Protein AF-A0A2G0E654-F1 (afdb_monomer_lite)

Radius of gyration: 21.25 Å; chains: 1; bounding box: 52×44×44 Å

InterPro domains:
  IPR002293 Amino acid/polyamine transporter I [PF13520] (2-143)
  IPR050367 Amino acid-polyamine-organocation superfamily [PTHR42770] (2-144)

Sequence (144 aa):
AFATMLMSAMGEFFPLFKGGQNVPSILFASIFIWGLTLLVNNGIEGASVINTSVTICKLVPLFLFLIFVFIAFKVNIFTTDFWGNVSDNLVNGSGQQGTIWLQIKGCLMV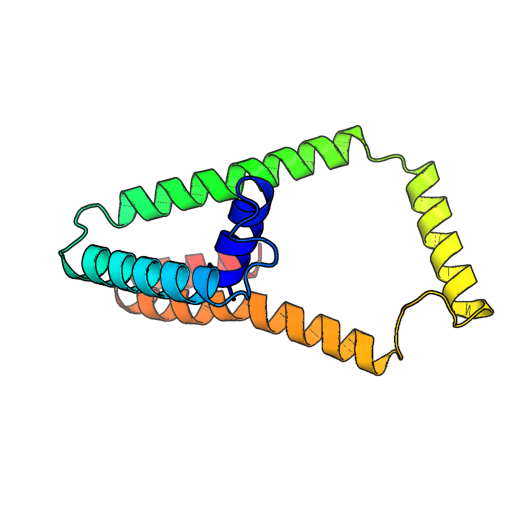MMWVFVGIEGASVLANRAKKRSEAQQASIIGLLC

Organism: Enterococcus faecium (NCBI:txid1352)

pLDDT: mean 78.18, std 10.04, range [50.59, 93.69]

Structure (mmCIF, N/CA/C/O backbone):
data_AF-A0A2G0E654-F1
#
_entry.id   AF-A0A2G0E654-F1
#
loop_
_atom_site.group_PDB
_atom_site.id
_atom_site.type_symbol
_atom_site.label_atom_id
_atom_site.label_alt_id
_atom_site.label_comp_id
_atom_site.label_asym_id
_atom_site.label_entity_id
_atom_site.label_seq_id
_atom_site.pdbx_PDB_ins_code
_atom_site.Cartn_x
_atom_site.Cartn_y
_atom_site.Cartn_z
_atom_site.occupancy
_atom_site.B_iso_or_equiv
_atom_site.auth_seq_id
_atom_site.auth_comp_id
_atom_site.auth_asym_id
_atom_site.auth_atom_id
_atom_site.pdbx_PDB_model_num
ATOM 1 N N . ALA A 1 1 ? -0.171 12.329 -1.349 1.00 63.97 1 ALA A N 1
ATOM 2 C CA . ALA A 1 1 ? 0.206 11.159 -2.169 1.00 63.97 1 ALA A CA 1
ATOM 3 C C . ALA A 1 1 ? -1.020 10.416 -2.709 1.00 63.97 1 ALA A C 1
ATOM 5 O O . ALA A 1 1 ? -1.210 10.397 -3.915 1.00 63.97 1 ALA A O 1
ATOM 6 N N . PHE A 1 2 ? -1.900 9.865 -1.864 1.00 75.81 2 PHE A N 1
ATOM 7 C CA . PHE A 1 2 ? -3.068 9.111 -2.357 1.00 75.81 2 PHE A CA 1
ATOM 8 C C . PHE A 1 2 ? -4.046 9.950 -3.188 1.00 75.81 2 PHE A C 1
ATOM 10 O O . PHE A 1 2 ? -4.445 9.535 -4.271 1.00 75.81 2 PHE A O 1
ATOM 17 N N . ALA A 1 3 ? -4.373 11.165 -2.739 1.00 78.00 3 ALA A N 1
ATOM 18 C CA . ALA A 1 3 ? -5.276 12.036 -3.489 1.00 78.00 3 ALA A CA 1
ATOM 19 C C . ALA A 1 3 ? -4.687 12.474 -4.844 1.00 78.00 3 ALA A C 1
ATOM 21 O O . ALA A 1 3 ? -5.402 12.517 -5.836 1.00 78.00 3 ALA A O 1
ATOM 22 N N . THR A 1 4 ? -3.374 12.712 -4.924 1.00 78.31 4 THR A N 1
ATOM 23 C CA . THR A 1 4 ? -2.695 13.047 -6.189 1.00 78.31 4 THR A CA 1
ATOM 24 C C . THR A 1 4 ? -2.628 11.851 -7.143 1.00 78.31 4 THR A C 1
ATOM 26 O O . THR A 1 4 ? -2.763 12.037 -8.347 1.00 78.31 4 THR A O 1
ATOM 29 N N . MET A 1 5 ? -2.488 10.623 -6.626 1.00 81.69 5 MET A N 1
ATOM 30 C CA . MET A 1 5 ? -2.586 9.397 -7.434 1.00 81.69 5 MET A CA 1
ATOM 31 C C . MET A 1 5 ? -4.002 9.199 -7.987 1.00 81.69 5 MET A C 1
ATOM 33 O O . MET A 1 5 ? -4.156 8.902 -9.167 1.00 81.69 5 MET A O 1
ATOM 37 N N . LEU A 1 6 ? -5.033 9.435 -7.168 1.00 82.12 6 LEU A N 1
ATOM 38 C CA . LEU A 1 6 ? -6.431 9.386 -7.602 1.00 82.12 6 LEU A CA 1
ATOM 39 C C . LEU A 1 6 ? -6.711 10.417 -8.703 1.00 82.12 6 LEU A C 1
ATOM 41 O O . LEU A 1 6 ? -7.287 10.070 -9.731 1.00 82.12 6 LEU A O 1
ATOM 45 N N . MET A 1 7 ? -6.239 11.658 -8.538 1.00 82.38 7 MET A N 1
ATOM 46 C CA . MET A 1 7 ? -6.374 12.687 -9.575 1.00 82.38 7 MET A CA 1
ATOM 47 C C . MET A 1 7 ? -5.596 12.352 -10.843 1.00 82.38 7 MET A C 1
ATOM 49 O O . MET A 1 7 ? -6.069 12.650 -11.934 1.00 82.38 7 MET A O 1
ATOM 53 N N . SER A 1 8 ? -4.432 11.711 -10.723 1.00 81.38 8 SER A N 1
ATOM 54 C CA . SER A 1 8 ? -3.677 11.243 -11.885 1.00 81.38 8 SER A CA 1
ATOM 55 C C . SER A 1 8 ? -4.447 10.174 -12.662 1.00 81.38 8 SER A C 1
ATOM 57 O O . SER A 1 8 ? -4.518 10.262 -13.881 1.00 81.38 8 SER A O 1
ATOM 59 N N . ALA A 1 9 ? -5.075 9.214 -11.973 1.00 82.06 9 ALA A N 1
ATOM 60 C CA . ALA A 1 9 ? -5.916 8.197 -12.606 1.00 82.06 9 ALA A CA 1
ATOM 61 C C . ALA A 1 9 ? -7.168 8.807 -13.261 1.00 82.06 9 ALA A C 1
ATOM 63 O O . ALA A 1 9 ? -7.542 8.425 -14.365 1.00 82.06 9 ALA A O 1
ATOM 64 N N . MET A 1 10 ? -7.790 9.807 -12.628 1.00 77.81 10 MET A N 1
ATOM 65 C CA . MET A 1 10 ? -8.874 10.580 -13.250 1.00 77.81 10 MET A CA 1
ATOM 66 C C . MET A 1 10 ? -8.393 11.406 -14.454 1.00 77.81 10 MET A C 1
ATOM 68 O O . MET A 1 10 ? -9.161 11.637 -15.387 1.00 77.81 10 MET A O 1
ATOM 72 N N . GLY A 1 11 ? -7.124 11.822 -14.450 1.00 77.38 11 GLY A N 1
ATOM 73 C CA . GLY A 1 11 ? -6.461 12.540 -15.536 1.00 77.38 11 GLY A CA 1
ATOM 74 C C . GLY A 1 11 ? -6.309 11.747 -16.835 1.00 77.38 11 GLY A C 1
ATOM 75 O O . GLY A 1 11 ? -6.173 12.364 -17.889 1.00 77.38 11 GLY A O 1
ATOM 76 N N . GLU A 1 12 ? -6.380 10.412 -16.779 1.00 78.81 12 GLU A N 1
ATOM 77 C CA . GLU A 1 12 ? -6.431 9.546 -17.969 1.00 78.81 12 GLU A CA 1
ATOM 78 C C . GLU A 1 12 ? -7.770 9.672 -18.714 1.00 78.81 12 GLU A C 1
ATOM 80 O O . GLU A 1 12 ? -7.818 9.581 -19.938 1.00 78.81 12 GLU A O 1
ATOM 85 N N . PHE A 1 13 ? -8.862 9.943 -17.992 1.00 79.94 13 PHE A N 1
ATOM 86 C CA . PHE A 1 13 ? -10.194 10.129 -18.578 1.00 79.94 13 PHE A CA 1
ATOM 87 C C . PHE A 1 13 ? -10.493 11.595 -18.905 1.00 79.94 13 PHE A C 1
ATOM 89 O O . PHE A 1 13 ? -11.165 11.891 -19.892 1.00 79.94 13 PHE A O 1
ATOM 96 N N . PHE A 1 14 ? -9.990 12.522 -18.086 1.00 78.44 14 PHE A N 1
ATOM 97 C CA . PHE A 1 14 ? -10.217 13.955 -18.238 1.00 78.44 14 PHE A CA 1
ATOM 98 C C . PHE A 1 14 ? -8.882 14.705 -18.352 1.00 78.44 14 PHE A C 1
ATOM 100 O O . PHE A 1 14 ? -8.162 14.826 -17.357 1.00 78.44 14 PHE A O 1
ATOM 107 N N . PRO A 1 15 ? -8.563 15.318 -19.510 1.00 73.44 15 PRO A N 1
ATOM 108 C CA . PRO A 1 15 ? -7.268 15.969 -19.735 1.00 73.44 15 PRO A CA 1
ATOM 109 C C . PRO A 1 15 ? -7.003 17.165 -18.804 1.00 73.44 15 PRO A C 1
ATOM 111 O O . PRO A 1 15 ? -5.855 17.571 -18.638 1.00 73.44 15 PRO A O 1
ATOM 114 N N . LEU A 1 16 ? -8.039 17.704 -18.153 1.00 71.25 16 LEU A N 1
ATOM 115 C CA . LEU A 1 16 ? -7.937 18.769 -17.148 1.00 71.25 16 LEU A CA 1
ATOM 116 C C . LEU A 1 16 ? -7.151 18.350 -15.888 1.00 71.25 16 LEU A C 1
ATOM 118 O O . LEU A 1 16 ? -6.552 19.203 -15.235 1.00 71.25 16 LEU A O 1
ATOM 122 N N . PHE A 1 17 ? -7.114 17.054 -15.554 1.00 70.06 17 PHE A N 1
ATOM 123 C CA . PHE A 1 17 ? -6.433 16.534 -14.356 1.00 70.06 17 PHE A CA 1
ATOM 124 C C . PHE A 1 17 ? -5.091 15.848 -14.659 1.00 70.06 17 PHE A C 1
ATOM 126 O O . PHE A 1 17 ? -4.492 15.226 -13.777 1.00 70.06 17 PHE A O 1
ATOM 133 N N . LYS A 1 18 ? -4.596 15.971 -15.895 1.00 70.00 18 LYS A N 1
ATOM 134 C CA . LYS A 1 18 ? -3.442 15.225 -16.408 1.00 70.00 18 LYS A CA 1
ATOM 135 C C . LYS A 1 18 ? -2.170 15.484 -15.593 1.00 70.00 18 LYS A C 1
ATOM 137 O O . LYS A 1 18 ? -1.724 16.617 -15.477 1.00 70.00 18 LYS A O 1
ATOM 142 N N . GLY A 1 19 ? -1.585 14.433 -15.022 1.00 70.94 19 GLY A N 1
ATOM 143 C CA . GLY A 1 19 ? -0.390 14.518 -14.171 1.00 70.94 19 GLY A CA 1
ATOM 144 C C . GLY A 1 19 ? -0.669 14.686 -12.673 1.00 70.94 19 GLY A C 1
ATOM 145 O O . GLY A 1 19 ? 0.267 14.628 -11.882 1.00 70.94 19 GLY A O 1
ATOM 146 N N . GLY A 1 20 ? -1.927 14.874 -12.249 1.00 70.25 20 GLY A N 1
ATOM 147 C CA . GLY A 1 20 ? -2.351 14.804 -10.839 1.00 70.25 20 GLY A CA 1
ATOM 148 C C . GLY A 1 20 ? -1.796 15.881 -9.889 1.00 70.25 20 GLY A C 1
ATOM 149 O O . GLY A 1 20 ? -2.291 16.009 -8.770 1.00 70.25 20 GLY A O 1
ATOM 150 N N . GLN A 1 21 ? -0.809 16.669 -10.325 1.00 77.56 21 GLN A N 1
ATOM 151 C CA . GLN A 1 21 ? -0.117 17.715 -9.560 1.00 77.56 21 GLN A CA 1
ATOM 152 C C . GLN A 1 21 ? -0.473 19.140 -10.014 1.00 77.56 21 GLN A C 1
ATOM 154 O O . GLN A 1 21 ? 0.097 20.108 -9.518 1.00 77.56 21 GLN A O 1
ATOM 159 N N . ASN A 1 22 ? -1.419 19.294 -10.943 1.00 84.19 22 ASN A N 1
ATOM 160 C CA . ASN A 1 22 ? -1.844 20.614 -11.398 1.00 84.19 22 ASN A CA 1
ATOM 161 C C . ASN A 1 22 ? -2.672 21.330 -10.326 1.00 84.19 22 ASN A C 1
ATOM 163 O O . ASN A 1 22 ? -3.344 20.698 -9.511 1.00 84.19 22 ASN A O 1
ATOM 167 N N . VAL A 1 23 ? -2.703 22.661 -10.395 1.00 82.94 23 VAL A N 1
ATOM 168 C CA . VAL A 1 23 ? -3.536 23.520 -9.534 1.00 82.94 23 VAL A CA 1
ATOM 169 C C . VAL A 1 23 ? -4.999 23.037 -9.425 1.00 82.94 23 VAL A C 1
ATOM 171 O O . VAL A 1 23 ? -5.468 22.875 -8.295 1.00 82.94 23 VAL A O 1
ATOM 174 N N . PRO A 1 24 ? -5.723 22.723 -10.525 1.00 81.88 24 PRO A N 1
ATOM 175 C CA . PRO A 1 24 ? -7.081 22.176 -10.433 1.00 81.88 24 PRO A CA 1
ATOM 176 C C . PRO A 1 24 ? -7.147 20.805 -9.741 1.00 81.88 24 PRO A C 1
ATOM 178 O O . PRO A 1 24 ? -8.064 20.564 -8.955 1.00 81.88 24 PRO A O 1
ATOM 181 N N . SER A 1 25 ? -6.167 19.924 -9.970 1.00 83.19 25 SER A N 1
ATOM 182 C CA . SER A 1 25 ? -6.085 18.614 -9.310 1.00 83.19 25 SER A CA 1
ATOM 183 C C . SER A 1 25 ? -5.899 18.754 -7.800 1.00 83.19 25 SER A C 1
ATOM 185 O O . SER A 1 25 ? -6.537 18.037 -7.035 1.00 83.19 25 SER A O 1
ATOM 187 N N . ILE A 1 26 ? -5.067 19.700 -7.355 1.00 84.25 26 ILE A N 1
ATOM 188 C CA . ILE A 1 26 ? -4.813 19.953 -5.930 1.00 84.25 26 ILE A CA 1
ATOM 189 C C . ILE A 1 26 ? -6.062 20.516 -5.245 1.00 84.25 26 ILE A C 1
ATOM 191 O O . ILE A 1 26 ? -6.424 20.055 -4.161 1.00 84.25 26 ILE A O 1
ATOM 195 N N . LEU A 1 27 ? -6.746 21.475 -5.877 1.00 86.31 27 LEU A N 1
ATOM 196 C CA . LEU A 1 27 ? -7.983 22.049 -5.341 1.00 86.31 27 LEU A CA 1
ATOM 197 C C . LEU A 1 27 ? -9.072 20.986 -5.182 1.00 86.31 27 LEU A C 1
ATOM 199 O O . LEU A 1 27 ? -9.652 20.857 -4.104 1.00 86.31 27 LEU A O 1
ATOM 203 N N . PHE A 1 28 ? -9.307 20.182 -6.219 1.00 85.38 28 PHE A N 1
ATOM 204 C CA . PHE A 1 28 ? -10.325 19.137 -6.171 1.00 85.38 28 PHE A CA 1
ATOM 205 C C . PHE A 1 28 ? -9.957 18.018 -5.183 1.00 85.38 28 PHE A C 1
ATOM 207 O O . PHE A 1 28 ? -10.806 17.572 -4.413 1.00 85.38 28 PHE A O 1
ATOM 214 N N . ALA A 1 29 ? -8.681 17.623 -5.117 1.00 86.75 29 ALA A N 1
ATOM 215 C CA . ALA A 1 29 ? -8.176 16.691 -4.108 1.00 86.75 29 ALA A CA 1
ATOM 216 C C . ALA A 1 29 ? -8.403 17.196 -2.676 1.00 86.75 29 ALA A C 1
ATOM 218 O O . ALA A 1 29 ? -8.811 16.420 -1.814 1.00 86.75 29 ALA A O 1
ATOM 219 N N . SER A 1 30 ? -8.170 18.486 -2.422 1.00 89.06 30 SER A N 1
ATOM 220 C CA . SER A 1 30 ? -8.409 19.099 -1.114 1.00 89.06 30 SER A CA 1
ATOM 221 C C . SER A 1 30 ? -9.891 19.049 -0.738 1.00 89.06 30 SER A C 1
ATOM 223 O O . SER A 1 30 ? -10.236 18.551 0.334 1.00 89.06 30 SER A O 1
ATOM 225 N N . ILE A 1 31 ? -10.779 19.467 -1.649 1.00 89.31 31 ILE A N 1
ATOM 226 C CA . ILE A 1 31 ? -12.237 19.413 -1.444 1.00 89.31 31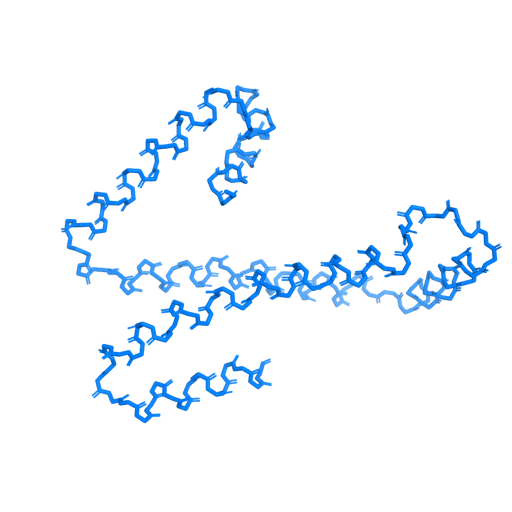 ILE A CA 1
ATOM 227 C C . ILE A 1 31 ? -12.689 17.977 -1.158 1.00 89.31 31 ILE A C 1
ATOM 229 O O . ILE A 1 31 ? -13.461 17.742 -0.231 1.00 89.31 31 ILE A O 1
ATOM 233 N N . PHE A 1 32 ? -12.171 17.004 -1.908 1.00 87.94 32 PHE A N 1
ATOM 234 C CA . PHE A 1 32 ? -12.491 15.593 -1.719 1.00 87.94 32 PHE A CA 1
ATOM 235 C C . PHE A 1 32 ? -12.068 15.075 -0.335 1.00 87.94 32 PHE A C 1
ATOM 237 O O . PHE A 1 32 ? -12.848 14.398 0.334 1.00 87.94 32 PHE A O 1
ATOM 244 N N . ILE A 1 33 ? -10.867 15.432 0.137 1.00 88.00 33 ILE A N 1
ATOM 245 C CA . ILE A 1 33 ? -10.379 15.059 1.477 1.00 88.00 33 ILE A CA 1
ATOM 246 C C . ILE A 1 33 ? -11.262 15.665 2.573 1.00 88.00 33 ILE A C 1
ATOM 248 O O . ILE A 1 33 ? -11.624 14.973 3.528 1.00 88.00 33 ILE A O 1
ATOM 252 N N . TRP A 1 34 ? -11.636 16.938 2.443 1.00 89.25 34 TRP A N 1
ATOM 253 C CA . TRP A 1 34 ? -12.556 17.578 3.383 1.00 89.25 34 TRP A CA 1
ATOM 254 C C . TRP A 1 34 ? -13.938 16.919 3.362 1.00 89.25 34 TRP A C 1
ATOM 256 O O . TRP A 1 34 ? -14.509 16.681 4.424 1.00 89.25 34 TRP A O 1
ATOM 266 N N . GLY A 1 35 ? -14.435 16.524 2.186 1.00 86.69 35 GLY A N 1
ATOM 267 C CA . GLY A 1 35 ? -15.672 15.753 2.044 1.00 86.69 35 GLY A CA 1
ATOM 268 C C . GLY A 1 35 ? -15.620 14.411 2.776 1.00 86.69 35 GLY A C 1
ATOM 269 O O . GLY A 1 35 ? -16.523 14.099 3.549 1.00 86.69 35 GLY A O 1
ATOM 270 N N . LEU A 1 36 ? -14.534 13.649 2.613 1.00 82.81 36 LEU A N 1
ATOM 271 C CA . LEU A 1 36 ? -14.317 12.408 3.366 1.00 82.81 36 LEU A CA 1
ATOM 272 C C . LEU A 1 36 ? -14.246 12.657 4.876 1.00 82.81 36 LEU A C 1
ATOM 274 O O . LEU A 1 36 ? -14.814 11.894 5.651 1.00 82.81 36 LEU A O 1
ATOM 278 N N . THR A 1 37 ? -13.590 13.738 5.297 1.00 85.12 37 THR A N 1
ATOM 279 C CA . THR A 1 37 ? -13.471 14.108 6.716 1.00 85.12 37 THR A CA 1
ATOM 280 C C . THR A 1 37 ? -14.838 14.427 7.323 1.00 85.12 37 THR A C 1
ATOM 282 O O . THR A 1 37 ? -15.161 13.952 8.410 1.00 85.12 37 THR A O 1
ATOM 285 N N . LEU A 1 38 ? -15.680 15.176 6.605 1.00 85.12 38 LEU A N 1
ATOM 286 C CA . LEU A 1 38 ? -17.052 15.458 7.028 1.00 85.12 38 LEU A CA 1
ATOM 287 C C . LEU A 1 38 ? -17.911 14.192 7.056 1.00 85.12 38 LEU A C 1
ATOM 289 O O . LEU A 1 38 ? -18.684 14.010 7.994 1.00 85.12 38 LEU A O 1
ATOM 293 N N . LEU A 1 39 ? -17.762 13.300 6.075 1.00 81.31 39 LEU A N 1
ATOM 294 C CA . LEU A 1 39 ? -18.477 12.023 6.032 1.00 81.31 39 LEU A CA 1
ATOM 295 C C . LEU A 1 39 ? -18.125 11.157 7.250 1.00 81.31 39 LEU A C 1
ATOM 297 O O . LEU A 1 39 ? -19.015 10.614 7.898 1.00 81.31 39 LEU A O 1
ATOM 301 N N . VAL A 1 40 ? -16.842 11.086 7.609 1.00 77.44 40 VAL A N 1
ATOM 302 C CA . VAL A 1 40 ? -16.375 10.364 8.801 1.00 77.44 40 VAL A CA 1
ATOM 303 C C . VAL A 1 40 ? -16.892 11.005 10.094 1.00 77.44 40 VAL A C 1
ATOM 305 O O . VAL A 1 40 ? -17.317 10.283 10.996 1.00 77.44 40 VAL A O 1
ATOM 308 N N . ASN A 1 41 ? -16.915 12.340 10.179 1.00 79.25 41 ASN A N 1
ATOM 309 C CA . ASN A 1 41 ? -17.397 13.061 11.362 1.00 79.25 41 ASN A CA 1
ATOM 310 C C . ASN A 1 41 ? -18.912 12.941 11.592 1.00 79.25 41 ASN A C 1
ATOM 312 O O . ASN A 1 41 ? -19.345 13.002 12.738 1.00 79.25 41 ASN A O 1
ATOM 316 N N . ASN A 1 42 ? -19.721 12.747 10.545 1.00 75.12 42 ASN A N 1
ATOM 317 C CA . ASN A 1 42 ? -21.184 12.651 10.661 1.00 75.12 42 ASN A CA 1
ATOM 318 C C . ASN A 1 42 ? -21.696 11.274 11.128 1.00 75.12 42 ASN A C 1
ATOM 320 O O . ASN A 1 42 ? -22.892 11.010 11.067 1.00 75.12 42 ASN A O 1
ATOM 324 N N . GLY A 1 43 ? -20.814 10.418 11.651 1.00 60.62 43 GLY A N 1
ATOM 325 C CA . GLY A 1 43 ? -21.212 9.177 12.308 1.00 60.62 43 GLY A CA 1
ATOM 326 C C . GLY A 1 43 ? -21.534 8.085 11.301 1.00 60.62 43 GLY A C 1
ATOM 327 O O . GLY A 1 43 ? -22.678 7.871 10.910 1.00 60.62 43 GLY A O 1
ATOM 328 N N . ILE A 1 44 ? -20.508 7.342 10.896 1.00 56.78 44 ILE A N 1
ATOM 329 C CA . ILE A 1 44 ? -20.715 6.172 10.053 1.00 56.78 44 ILE A CA 1
ATOM 330 C C . ILE A 1 44 ? -21.052 4.975 10.952 1.00 56.78 44 ILE A C 1
ATOM 332 O O . ILE A 1 44 ? -20.185 4.182 11.315 1.00 56.78 44 ILE A O 1
ATOM 336 N N . GLU A 1 45 ? -22.336 4.795 11.252 1.00 56.72 45 GLU A N 1
ATOM 337 C CA . GLU A 1 45 ? -22.868 3.513 11.747 1.00 56.72 45 GLU A CA 1
ATOM 338 C C . GLU A 1 45 ? -22.591 2.368 10.735 1.00 56.72 45 GLU A C 1
ATOM 340 O O . GLU A 1 45 ? -22.517 1.196 11.089 1.00 56.72 45 GLU A O 1
ATOM 345 N N . GLY A 1 46 ? -22.307 2.718 9.472 1.00 56.62 46 GLY A N 1
ATOM 346 C CA . GLY A 1 46 ? -21.832 1.838 8.396 1.00 56.62 46 GLY A CA 1
ATOM 347 C C . GLY A 1 46 ? -20.311 1.803 8.135 1.00 56.62 46 GLY A C 1
ATOM 348 O O . GLY A 1 46 ? -19.918 1.322 7.072 1.00 56.62 46 GLY A O 1
ATOM 349 N N . ALA A 1 47 ? -19.434 2.291 9.034 1.00 62.12 47 ALA A N 1
ATOM 350 C CA . ALA A 1 47 ? -17.974 2.341 8.788 1.00 62.12 47 ALA A CA 1
ATOM 351 C C . ALA A 1 47 ? -17.402 0.962 8.424 1.00 62.12 47 ALA A C 1
ATOM 353 O O . ALA A 1 47 ? -16.518 0.833 7.575 1.00 62.12 47 ALA A O 1
ATOM 354 N N . SER A 1 48 ? -17.965 -0.074 9.047 1.00 66.31 48 SER A N 1
ATOM 355 C CA . SER A 1 48 ? -17.624 -1.470 8.795 1.00 66.31 48 SER A CA 1
ATOM 356 C C . SER A 1 48 ? -17.967 -1.901 7.362 1.00 66.31 48 SER A C 1
ATOM 358 O O . SER A 1 48 ? -17.142 -2.517 6.693 1.00 66.31 48 SER A O 1
ATOM 360 N N . VAL A 1 49 ? -19.133 -1.507 6.835 1.00 75.12 49 VAL A N 1
ATOM 361 C CA . VAL A 1 49 ? -19.578 -1.872 5.474 1.00 75.12 49 VAL A CA 1
ATOM 362 C C . VAL A 1 49 ? -18.694 -1.224 4.410 1.00 75.12 49 VAL A C 1
ATOM 364 O O . VAL A 1 49 ? -18.305 -1.876 3.437 1.00 75.12 49 VAL A O 1
ATOM 367 N N . ILE A 1 50 ? -18.327 0.044 4.609 1.00 79.12 50 ILE A N 1
ATOM 368 C CA . ILE A 1 50 ? -17.431 0.764 3.697 1.00 79.12 50 ILE A CA 1
ATOM 369 C C . ILE A 1 50 ? -16.042 0.115 3.712 1.00 79.12 50 ILE A C 1
ATOM 371 O O . ILE A 1 50 ? -15.490 -0.174 2.651 1.00 79.12 50 ILE A O 1
ATOM 375 N N . ASN A 1 51 ? -15.497 -0.186 4.895 1.00 81.44 51 ASN A N 1
ATOM 376 C CA . ASN A 1 51 ? -14.189 -0.829 5.012 1.00 81.44 51 ASN A CA 1
ATOM 377 C C . ASN A 1 51 ? -14.162 -2.233 4.379 1.00 81.44 51 ASN A C 1
ATOM 379 O O . ASN A 1 51 ? -13.214 -2.575 3.668 1.00 81.44 51 ASN A O 1
ATOM 383 N N . THR A 1 52 ? -15.219 -3.029 4.561 1.00 80.69 52 THR A N 1
ATOM 384 C CA . THR A 1 52 ? -15.350 -4.342 3.912 1.00 80.69 52 THR A CA 1
ATOM 385 C C . THR A 1 52 ? -15.424 -4.208 2.394 1.00 80.69 52 THR A C 1
ATOM 387 O O . THR A 1 52 ? -14.719 -4.921 1.684 1.00 80.69 52 THR A O 1
ATOM 390 N N . SER A 1 53 ? -16.197 -3.247 1.883 1.00 85.12 53 SER A N 1
ATOM 391 C CA . SER A 1 53 ? -16.300 -2.998 0.439 1.00 85.12 53 SER A CA 1
ATOM 392 C C . SER A 1 53 ? -14.947 -2.612 -0.162 1.00 85.12 53 SER A C 1
ATOM 394 O O . SER A 1 53 ? -14.526 -3.185 -1.162 1.00 85.12 53 SER A O 1
ATOM 396 N N . VAL A 1 54 ? -14.206 -1.711 0.492 1.00 85.19 54 VAL A N 1
ATOM 397 C CA . VAL A 1 54 ? -12.843 -1.335 0.081 1.00 85.19 54 VAL A CA 1
ATOM 398 C C . VAL A 1 54 ? -11.898 -2.539 0.106 1.00 85.19 54 VAL A C 1
ATOM 400 O O . VAL A 1 54 ? -11.048 -2.669 -0.773 1.00 85.19 54 VAL A O 1
ATOM 403 N N . THR A 1 55 ? -12.051 -3.433 1.082 1.00 87.12 55 THR A N 1
ATOM 404 C CA . THR A 1 55 ? -11.247 -4.659 1.175 1.00 87.12 55 THR A CA 1
ATOM 405 C C . THR A 1 55 ? -11.510 -5.579 -0.018 1.00 87.12 55 THR A C 1
ATOM 407 O O . THR A 1 55 ? -10.558 -6.028 -0.654 1.00 87.12 55 THR A O 1
ATOM 410 N N . ILE A 1 56 ? -12.776 -5.778 -0.398 1.00 89.50 56 ILE A N 1
ATOM 411 C CA . ILE A 1 56 ? -13.153 -6.549 -1.594 1.00 89.50 56 ILE A CA 1
ATOM 412 C C . ILE A 1 56 ? -12.587 -5.886 -2.857 1.00 89.50 56 ILE A C 1
ATOM 414 O O . ILE A 1 56 ? -11.951 -6.555 -3.671 1.00 89.50 56 ILE A O 1
ATOM 418 N N . CYS A 1 57 ? -12.732 -4.564 -2.990 1.00 90.25 57 CYS A N 1
ATOM 419 C CA . CYS A 1 57 ? -12.191 -3.812 -4.123 1.00 90.25 57 CYS A CA 1
ATOM 420 C C . CYS A 1 57 ? -10.667 -3.934 -4.257 1.00 90.25 57 CYS A C 1
ATOM 422 O O . CYS A 1 57 ? -10.163 -3.903 -5.373 1.00 90.25 57 CYS A O 1
ATOM 424 N N . LYS A 1 58 ? -9.921 -4.073 -3.152 1.00 86.88 58 LYS A N 1
ATOM 425 C CA . LYS A 1 58 ? -8.465 -4.313 -3.178 1.00 86.88 58 LYS A CA 1
ATOM 426 C C . LYS A 1 58 ? -8.111 -5.759 -3.517 1.00 86.88 58 LYS A C 1
ATOM 428 O O . LYS A 1 58 ? -7.101 -6.006 -4.172 1.00 86.88 58 LYS A O 1
ATOM 433 N N . LEU A 1 59 ? -8.929 -6.704 -3.069 1.00 92.19 59 LEU A N 1
ATOM 434 C CA . LEU A 1 59 ? -8.700 -8.131 -3.250 1.00 92.19 59 LEU A CA 1
ATOM 435 C C . LEU A 1 59 ? -8.893 -8.552 -4.715 1.00 92.19 59 LEU A C 1
ATOM 437 O O . LEU A 1 59 ? -8.110 -9.351 -5.221 1.00 92.19 59 LEU A O 1
ATOM 441 N N . VAL A 1 60 ? -9.857 -7.963 -5.432 1.00 93.69 60 VAL A N 1
ATOM 442 C CA . VAL A 1 60 ? -10.122 -8.283 -6.849 1.00 93.69 60 VAL A CA 1
ATOM 443 C C . VAL A 1 60 ? -8.893 -8.065 -7.756 1.00 93.69 60 VAL A C 1
ATOM 445 O O . VAL A 1 60 ? -8.495 -9.021 -8.423 1.00 93.69 60 VAL A O 1
ATOM 448 N N . PRO A 1 61 ? -8.228 -6.889 -7.777 1.00 89.50 61 PRO A N 1
ATOM 449 C CA . PRO A 1 61 ? -7.007 -6.688 -8.558 1.00 89.50 61 PRO A CA 1
ATOM 450 C C . PRO A 1 61 ? -5.877 -7.650 -8.186 1.00 89.50 61 PRO A C 1
ATOM 452 O O . PRO A 1 61 ? -5.164 -8.114 -9.070 1.00 89.50 61 PRO A O 1
ATOM 455 N N . LEU A 1 62 ? -5.725 -7.972 -6.897 1.00 91.62 62 LEU A N 1
ATOM 456 C CA . LEU A 1 62 ? -4.687 -8.889 -6.425 1.00 91.62 62 LEU A CA 1
ATOM 457 C C . LEU A 1 62 ? -4.917 -10.313 -6.950 1.00 91.62 62 LEU A C 1
ATOM 459 O O . LEU A 1 62 ? -3.989 -10.942 -7.454 1.00 91.62 62 LEU A O 1
ATOM 463 N N . PHE A 1 63 ? -6.159 -10.798 -6.908 1.00 91.50 63 PHE A N 1
ATOM 464 C CA . PHE A 1 63 ? -6.514 -12.095 -7.485 1.00 91.50 63 PHE A CA 1
ATOM 465 C C . PHE A 1 63 ? -6.351 -12.121 -9.006 1.00 91.50 63 PHE A C 1
ATOM 467 O O . PHE A 1 63 ? -5.809 -13.083 -9.545 1.00 91.50 63 PHE A O 1
ATOM 474 N N . LEU A 1 64 ? -6.769 -11.060 -9.702 1.00 92.00 64 LEU A N 1
ATOM 475 C CA . LEU A 1 64 ? -6.570 -10.949 -11.148 1.00 92.00 64 LEU A CA 1
ATOM 476 C C . LEU A 1 64 ? -5.084 -10.973 -11.510 1.00 92.00 64 LEU A C 1
ATOM 478 O O . LEU A 1 64 ? -4.696 -11.688 -12.430 1.00 92.00 64 LEU A O 1
ATOM 482 N N . PHE A 1 65 ? -4.249 -10.249 -10.763 1.00 89.88 65 PHE A N 1
ATOM 483 C CA . PHE A 1 65 ? -2.802 -10.260 -10.954 1.00 89.88 65 PHE A CA 1
ATOM 484 C C . PHE A 1 65 ? -2.223 -11.674 -10.823 1.00 89.88 65 PHE A C 1
ATOM 486 O O . PHE A 1 65 ? -1.466 -12.095 -11.694 1.00 89.88 65 PHE A O 1
ATOM 493 N N . LEU A 1 66 ? -2.627 -12.442 -9.804 1.00 89.69 66 LEU A N 1
ATOM 494 C CA . LEU A 1 66 ? -2.183 -13.831 -9.637 1.00 89.69 66 LEU A CA 1
ATOM 495 C C . LEU A 1 66 ? -2.571 -14.722 -10.825 1.00 89.69 66 LEU A C 1
ATOM 497 O O . LEU A 1 66 ? -1.745 -15.505 -11.292 1.00 89.69 66 LEU A O 1
ATOM 501 N N . ILE A 1 67 ? -3.793 -14.583 -11.346 1.00 91.81 67 ILE A N 1
ATOM 502 C CA . ILE A 1 67 ? -4.260 -15.343 -12.517 1.00 91.81 67 ILE A CA 1
ATOM 503 C C . ILE A 1 67 ? -3.445 -14.974 -13.761 1.00 91.81 67 ILE A C 1
ATOM 505 O O . ILE A 1 67 ? -2.984 -15.860 -14.481 1.00 91.81 67 ILE A O 1
ATOM 509 N N . PHE A 1 68 ? -3.235 -13.677 -14.006 1.00 89.06 68 PHE A N 1
ATOM 510 C CA . PHE A 1 68 ? -2.438 -13.220 -15.143 1.00 89.06 68 PHE A CA 1
ATOM 511 C C . PHE A 1 68 ? -0.999 -13.703 -15.057 1.00 89.06 68 PHE A C 1
ATOM 513 O O . PHE A 1 68 ? -0.481 -14.190 -16.057 1.00 89.06 68 PHE A O 1
ATOM 520 N N . VAL A 1 69 ? -0.374 -13.625 -13.879 1.00 86.75 69 VAL A N 1
ATOM 521 C CA . VAL A 1 69 ? 0.966 -14.174 -13.668 1.00 86.75 69 VAL A CA 1
ATOM 522 C C . VAL A 1 69 ? 0.955 -15.666 -13.962 1.00 86.75 69 VAL A C 1
ATOM 524 O O . VAL A 1 69 ? 1.746 -16.099 -14.782 1.00 86.75 69 VAL A O 1
ATOM 527 N N . PHE A 1 70 ? 0.030 -16.443 -13.400 1.00 85.94 70 PHE A N 1
ATOM 528 C CA . PHE A 1 70 ? -0.021 -17.891 -13.619 1.00 85.94 70 PHE A CA 1
ATOM 529 C C . PHE A 1 70 ? -0.125 -18.281 -15.105 1.00 85.94 70 PHE A C 1
ATOM 531 O O . PHE A 1 70 ? 0.560 -19.198 -15.549 1.00 85.94 70 PHE A O 1
ATOM 538 N N . ILE A 1 71 ? -0.937 -17.567 -15.891 1.00 85.75 71 ILE A N 1
ATOM 539 C CA . ILE A 1 71 ? -1.116 -17.835 -17.329 1.00 85.75 71 ILE A CA 1
ATOM 540 C C . ILE A 1 71 ? 0.067 -17.308 -18.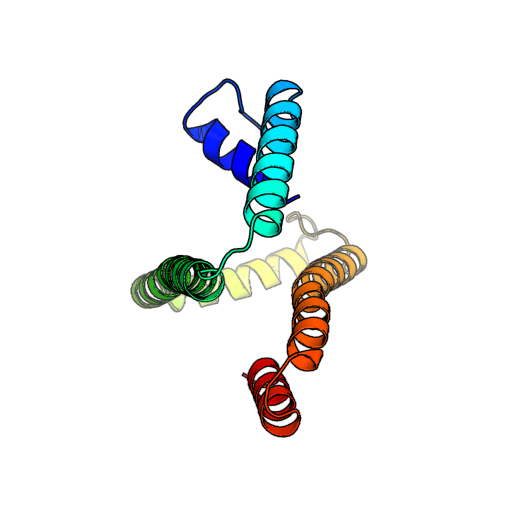159 1.00 85.75 71 ILE A C 1
ATOM 542 O O . ILE A 1 71 ? 0.482 -17.941 -19.130 1.00 85.75 71 ILE A O 1
ATOM 546 N N . ALA A 1 72 ? 0.606 -16.139 -17.806 1.00 82.06 72 ALA A N 1
ATOM 547 C CA . ALA A 1 72 ? 1.681 -15.480 -18.545 1.00 82.06 72 ALA A CA 1
ATOM 548 C C . ALA A 1 72 ? 3.086 -15.961 -18.142 1.00 82.06 72 ALA A C 1
ATOM 550 O O . ALA A 1 72 ? 4.060 -15.618 -18.819 1.00 82.06 72 ALA A O 1
ATOM 551 N N . PHE A 1 73 ? 3.217 -16.747 -17.067 1.00 77.06 73 PHE A N 1
ATOM 552 C CA . PHE A 1 73 ? 4.505 -17.188 -16.542 1.00 77.06 73 PHE A CA 1
ATOM 553 C C . PHE A 1 73 ? 5.176 -18.186 -17.489 1.00 77.06 73 PHE A C 1
ATOM 555 O O . PHE A 1 73 ? 4.896 -19.384 -17.500 1.00 77.06 73 PHE A O 1
ATOM 562 N N . LYS A 1 74 ? 6.111 -17.677 -18.293 1.00 77.56 74 LYS A N 1
ATOM 563 C CA . LYS A 1 74 ? 6.967 -18.473 -19.173 1.00 77.56 74 LYS A CA 1
ATOM 564 C C . LYS A 1 74 ? 8.351 -18.608 -18.549 1.00 77.56 74 LYS A C 1
ATOM 566 O O . LYS A 1 74 ? 9.170 -17.698 -18.650 1.00 77.56 74 LYS A O 1
ATOM 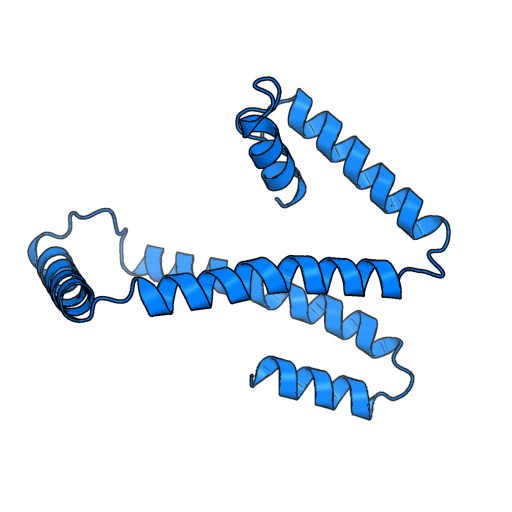571 N N . VAL A 1 75 ? 8.629 -19.779 -17.970 1.00 68.56 75 VAL A N 1
ATOM 572 C CA . VAL A 1 75 ? 9.902 -20.103 -17.290 1.00 68.56 75 VAL A CA 1
ATOM 573 C C . VAL A 1 75 ? 11.123 -19.804 -18.170 1.00 68.56 75 VAL A C 1
ATOM 575 O O . VAL A 1 75 ? 12.120 -19.279 -17.687 1.00 68.56 75 VAL A O 1
ATOM 578 N N . ASN A 1 76 ? 11.044 -20.078 -19.475 1.00 66.69 76 ASN A N 1
ATOM 579 C CA . ASN A 1 76 ? 12.165 -19.875 -20.399 1.00 66.69 76 ASN A CA 1
ATOM 580 C C . ASN A 1 76 ? 12.532 -18.382 -20.572 1.00 66.69 76 ASN A C 1
ATOM 582 O O . ASN A 1 76 ? 13.709 -18.025 -20.543 1.00 66.69 76 ASN A O 1
ATOM 586 N N . ILE A 1 77 ? 11.523 -17.505 -20.639 1.00 72.31 77 ILE A N 1
ATOM 587 C CA . ILE A 1 77 ? 11.712 -16.047 -20.720 1.00 72.31 77 ILE A CA 1
ATOM 588 C C . ILE A 1 77 ? 12.203 -15.518 -19.372 1.00 72.31 77 ILE A C 1
ATOM 590 O O . ILE A 1 77 ? 13.196 -14.808 -19.323 1.00 72.31 77 ILE A O 1
ATOM 594 N N . PHE A 1 78 ? 11.593 -15.970 -18.272 1.00 69.19 78 PHE A N 1
ATOM 595 C CA . PHE A 1 78 ? 12.008 -15.595 -16.920 1.00 69.19 78 PHE A CA 1
ATOM 596 C C . PHE A 1 78 ? 13.483 -15.920 -16.645 1.00 69.19 78 PHE A C 1
ATOM 598 O O . PHE A 1 78 ? 14.209 -15.085 -16.121 1.00 69.19 78 PHE A O 1
ATOM 605 N N . THR A 1 79 ? 13.948 -17.114 -17.022 1.00 68.38 79 THR A N 1
ATOM 606 C CA . THR A 1 79 ? 15.336 -17.534 -16.766 1.00 68.38 79 THR A CA 1
ATOM 607 C C . THR A 1 79 ? 16.317 -16.757 -17.646 1.00 68.38 79 THR A C 1
ATOM 609 O O . THR A 1 79 ? 17.368 -16.337 -17.169 1.00 68.38 79 THR A O 1
ATOM 612 N N . THR A 1 80 ? 15.955 -16.513 -18.909 1.00 68.88 80 THR A N 1
ATOM 613 C CA . THR A 1 80 ? 16.773 -15.737 -19.853 1.00 68.88 80 THR A CA 1
ATOM 614 C C . THR A 1 80 ? 16.877 -14.270 -19.442 1.00 68.88 80 THR A C 1
ATOM 616 O O . THR A 1 80 ? 17.981 -13.741 -19.397 1.00 68.88 80 THR A O 1
ATOM 619 N N . ASP A 1 81 ? 15.769 -13.630 -19.064 1.00 68.69 81 ASP A N 1
ATOM 620 C CA . ASP A 1 81 ? 15.763 -12.243 -18.591 1.00 68.69 81 ASP A CA 1
ATOM 621 C C . ASP A 1 81 ? 16.455 -12.101 -17.234 1.00 68.69 81 ASP A C 1
ATOM 623 O O . ASP A 1 81 ? 17.142 -11.110 -17.000 1.00 68.69 81 ASP A O 1
ATOM 627 N N . PHE A 1 82 ? 16.316 -13.082 -16.339 1.00 71.25 82 PHE A N 1
ATOM 628 C CA . PHE A 1 82 ? 16.971 -13.056 -15.033 1.00 71.25 82 PHE A CA 1
ATOM 629 C C . PHE A 1 82 ? 18.494 -13.112 -15.175 1.00 71.25 82 PHE A C 1
ATOM 631 O O . PHE A 1 82 ? 19.198 -12.232 -14.682 1.00 71.25 82 PHE A O 1
ATOM 638 N N . TRP A 1 83 ? 19.017 -14.106 -15.897 1.00 69.44 83 TRP A N 1
ATOM 639 C CA . TRP A 1 83 ? 20.460 -14.238 -16.102 1.00 69.44 83 TRP A CA 1
ATOM 640 C C . TRP A 1 83 ? 21.018 -13.193 -17.074 1.00 69.44 83 TRP A C 1
ATOM 642 O O . TRP A 1 83 ? 22.138 -12.726 -16.876 1.00 69.44 83 TRP A O 1
ATOM 652 N N . GLY A 1 84 ? 20.232 -12.775 -18.070 1.00 65.81 84 GLY A N 1
ATOM 653 C CA . GLY A 1 84 ? 20.571 -11.703 -19.004 1.00 65.81 84 GLY A CA 1
ATOM 654 C C . GLY A 1 84 ? 20.732 -10.359 -18.300 1.00 65.81 84 GLY A C 1
ATOM 655 O O . GLY A 1 84 ? 21.786 -9.741 -18.416 1.00 65.81 84 GLY A O 1
ATOM 656 N N . ASN A 1 85 ? 19.760 -9.955 -17.472 1.00 65.62 85 ASN A N 1
ATOM 657 C CA . ASN A 1 85 ? 19.876 -8.731 -16.677 1.00 65.62 85 ASN A CA 1
ATOM 658 C C . ASN A 1 85 ? 21.018 -8.815 -15.660 1.00 65.62 85 ASN A C 1
ATOM 660 O O . ASN A 1 85 ? 21.725 -7.830 -15.476 1.00 65.62 85 ASN A O 1
ATOM 664 N N . VAL A 1 86 ? 21.241 -9.959 -15.006 1.00 65.12 86 VAL A N 1
ATOM 665 C CA . VAL A 1 86 ? 22.369 -10.117 -14.070 1.00 65.12 86 VAL A CA 1
ATOM 666 C C . VAL A 1 86 ? 23.710 -9.967 -14.796 1.00 65.12 86 VAL A C 1
ATOM 668 O O . VAL A 1 86 ? 24.575 -9.238 -14.319 1.00 65.12 86 VAL A O 1
ATOM 671 N N . SER A 1 87 ? 23.874 -10.588 -15.966 1.00 63.03 87 SER A N 1
ATOM 672 C CA . SER A 1 87 ? 25.096 -10.473 -16.769 1.00 63.03 87 SER A CA 1
ATOM 673 C C . SER A 1 87 ? 25.319 -9.046 -17.283 1.00 63.03 87 SER A C 1
ATOM 675 O O . SER A 1 87 ? 26.429 -8.531 -17.172 1.00 63.03 87 SER A O 1
ATOM 677 N N . ASP A 1 88 ? 24.282 -8.374 -17.790 1.00 64.38 88 ASP A N 1
ATOM 678 C CA . ASP A 1 88 ? 24.398 -6.998 -18.294 1.00 64.38 88 ASP A CA 1
ATOM 679 C C . ASP A 1 88 ? 24.653 -5.973 -17.178 1.00 64.38 88 ASP A C 1
ATOM 681 O O . ASP A 1 88 ? 25.457 -5.055 -17.348 1.00 64.38 88 ASP A O 1
ATOM 685 N N . ASN A 1 89 ? 24.039 -6.143 -16.002 1.00 62.59 89 ASN A N 1
ATOM 686 C CA . ASN A 1 89 ? 24.276 -5.261 -14.855 1.00 62.59 89 ASN A CA 1
ATOM 687 C C . ASN A 1 89 ? 25.681 -5.436 -14.254 1.00 62.59 89 ASN A C 1
ATOM 689 O O . ASN A 1 89 ? 26.248 -4.466 -13.751 1.00 62.59 89 ASN A O 1
ATOM 693 N N . LEU A 1 90 ? 26.255 -6.642 -14.321 1.00 60.56 90 LEU A N 1
ATOM 694 C CA . LEU A 1 90 ? 27.618 -6.921 -13.855 1.00 60.56 90 LEU A CA 1
ATOM 695 C C . LEU A 1 90 ? 28.700 -6.460 -14.845 1.00 60.56 90 LEU A C 1
ATOM 697 O O . LEU A 1 90 ? 29.783 -6.073 -14.409 1.00 60.56 90 LEU A O 1
ATOM 701 N N . VAL A 1 91 ? 28.425 -6.502 -16.154 1.00 59.41 91 VAL A N 1
ATOM 702 C CA . VAL A 1 91 ? 29.414 -6.206 -17.209 1.00 59.41 91 VAL A CA 1
ATOM 703 C C . VAL A 1 91 ? 29.359 -4.750 -17.673 1.00 59.41 91 VAL A C 1
ATOM 705 O O . VAL A 1 91 ? 30.407 -4.139 -17.866 1.00 59.41 91 VAL A O 1
ATOM 708 N N . ASN A 1 92 ? 28.166 -4.172 -17.835 1.00 53.53 92 ASN A N 1
ATOM 709 C CA . ASN A 1 92 ? 28.004 -2.891 -18.524 1.00 53.53 92 ASN A CA 1
ATOM 710 C C . ASN A 1 92 ? 27.658 -1.709 -17.615 1.00 53.53 92 ASN A C 1
ATOM 712 O O . ASN A 1 92 ? 27.669 -0.590 -18.115 1.00 53.53 92 ASN A O 1
ATOM 716 N N . GLY A 1 93 ? 27.347 -1.891 -16.324 1.00 54.25 93 GLY A N 1
ATOM 717 C CA . GLY A 1 93 ? 27.134 -0.796 -15.355 1.00 54.25 93 GLY A CA 1
ATOM 718 C C . GLY A 1 93 ? 26.170 0.334 -15.785 1.00 54.25 93 GLY A C 1
ATOM 719 O O . GLY A 1 93 ? 26.194 1.411 -15.194 1.00 54.25 93 GLY A O 1
ATOM 720 N N . SER A 1 94 ? 25.362 0.137 -16.833 1.00 52.56 94 SER A N 1
ATOM 721 C CA . SER A 1 94 ? 24.729 1.224 -17.602 1.00 52.56 94 SER A CA 1
ATOM 722 C C . SER A 1 94 ? 23.281 0.940 -18.010 1.00 52.56 94 SER A C 1
ATOM 724 O O . SER A 1 94 ? 22.751 1.558 -18.928 1.00 52.56 94 SER A O 1
ATOM 726 N N . GLY A 1 95 ? 22.588 0.070 -17.278 1.00 50.59 95 GLY A N 1
ATOM 727 C CA . GLY A 1 95 ? 21.159 -0.182 -17.459 1.00 50.59 95 GLY A CA 1
ATOM 728 C C . GLY A 1 95 ? 20.302 0.439 -16.359 1.00 50.59 95 GLY A C 1
ATOM 729 O O . GLY A 1 95 ? 19.661 -0.287 -15.619 1.00 50.59 95 GLY A O 1
ATOM 730 N N . GLN A 1 96 ? 20.304 1.767 -16.202 1.00 53.44 96 GLN A N 1
ATOM 731 C CA . GLN A 1 96 ? 19.322 2.529 -15.393 1.00 53.44 96 GLN A CA 1
ATOM 732 C C . GLN A 1 96 ? 19.187 2.224 -13.883 1.00 53.44 96 GLN A C 1
ATOM 734 O O . GLN A 1 96 ? 18.390 2.874 -13.204 1.00 53.44 96 GLN A O 1
ATOM 739 N N . GLN A 1 97 ? 19.970 1.316 -13.308 1.00 56.09 97 GLN A N 1
ATOM 740 C CA . GLN A 1 97 ? 19.947 1.039 -11.877 1.00 56.09 97 GLN A CA 1
ATOM 741 C C . GLN A 1 97 ? 21.042 1.849 -11.185 1.00 56.09 97 GLN A C 1
ATOM 743 O O . GLN A 1 97 ? 22.231 1.586 -11.339 1.00 56.09 97 GLN A O 1
ATOM 748 N N . GLY A 1 98 ? 20.640 2.888 -10.445 1.00 62.47 98 GLY A N 1
ATOM 749 C CA . GLY A 1 98 ? 21.570 3.719 -9.677 1.00 62.47 98 GLY A CA 1
ATOM 750 C C . GLY A 1 98 ? 22.447 2.895 -8.727 1.00 62.47 98 GLY A C 1
ATOM 751 O O . GLY A 1 98 ? 22.192 1.712 -8.495 1.00 62.47 98 GLY A O 1
ATOM 752 N N . THR A 1 99 ? 23.481 3.529 -8.164 1.00 77.94 99 THR A N 1
ATOM 753 C CA . THR A 1 99 ? 24.439 2.921 -7.220 1.00 77.94 99 THR A CA 1
ATOM 754 C C . THR A 1 99 ? 23.745 1.987 -6.222 1.00 77.94 99 THR A C 1
ATOM 756 O O . THR A 1 99 ? 22.646 2.298 -5.768 1.00 77.94 99 THR A O 1
ATOM 759 N N . ILE A 1 100 ? 24.394 0.889 -5.811 1.00 80.31 100 ILE A N 1
ATOM 760 C CA . ILE A 1 100 ? 23.874 -0.073 -4.810 1.00 80.31 100 ILE A CA 1
ATOM 761 C C . ILE A 1 100 ? 23.261 0.652 -3.597 1.00 80.31 100 ILE A C 1
ATOM 763 O O . ILE A 1 100 ? 22.187 0.298 -3.119 1.00 80.31 100 ILE A O 1
ATOM 767 N N . TRP A 1 101 ? 23.892 1.746 -3.164 1.00 82.25 101 TRP A N 1
ATOM 768 C CA . TRP A 1 101 ? 23.387 2.629 -2.114 1.00 82.25 101 TRP A CA 1
ATOM 769 C C . TRP A 1 101 ? 21.996 3.229 -2.393 1.00 82.25 101 TRP A C 1
ATOM 771 O O . TRP A 1 101 ? 21.136 3.250 -1.512 1.00 82.25 101 TRP A O 1
ATOM 781 N N . LEU A 1 102 ? 21.743 3.694 -3.619 1.00 83.81 102 LEU A N 1
ATOM 782 C CA . LEU A 1 102 ? 20.442 4.212 -4.045 1.00 83.81 102 LEU A CA 1
ATOM 783 C C . LEU A 1 102 ? 19.380 3.107 -4.061 1.00 83.81 102 LEU A C 1
ATOM 785 O O . LEU A 1 102 ? 18.248 3.358 -3.656 1.00 83.81 102 LEU A O 1
ATOM 789 N N . GLN A 1 103 ? 19.738 1.891 -4.479 1.00 81.88 103 GLN A N 1
ATOM 790 C CA . GLN A 1 103 ? 18.817 0.750 -4.496 1.00 81.88 103 GLN A CA 1
ATOM 791 C C . GLN A 1 103 ? 18.433 0.317 -3.081 1.00 81.88 103 GLN A C 1
ATOM 793 O O . GLN A 1 103 ? 17.250 0.158 -2.793 1.00 81.88 103 GLN A O 1
ATOM 798 N N . ILE A 1 104 ? 19.409 0.233 -2.170 1.00 86.94 104 ILE A N 1
ATOM 799 C CA . ILE A 1 104 ? 19.156 -0.021 -0.746 1.00 86.94 104 ILE A CA 1
ATOM 800 C C . ILE A 1 104 ? 18.216 1.051 -0.186 1.00 86.94 104 ILE A C 1
ATOM 802 O O . ILE A 1 104 ? 17.200 0.725 0.428 1.00 86.94 104 ILE A O 1
ATOM 806 N N . LYS A 1 105 ? 18.502 2.334 -0.447 1.00 87.19 105 LYS A N 1
ATOM 807 C CA . LYS A 1 105 ? 17.646 3.444 -0.009 1.00 87.19 105 LYS A CA 1
ATOM 808 C C . LYS A 1 105 ? 16.235 3.353 -0.604 1.00 87.19 105 LYS A C 1
ATOM 810 O O . LYS A 1 105 ? 15.267 3.629 0.099 1.00 87.19 105 LYS A O 1
ATOM 815 N N . GLY A 1 106 ? 16.107 2.962 -1.872 1.00 87.69 106 GLY A N 1
ATOM 816 C CA . GLY A 1 106 ? 14.828 2.752 -2.550 1.00 87.69 106 GLY A CA 1
ATOM 817 C C . GLY A 1 106 ? 14.005 1.639 -1.903 1.00 87.69 106 GLY A C 1
ATOM 818 O O . GLY A 1 106 ? 12.857 1.873 -1.530 1.00 87.69 106 GLY A O 1
ATOM 819 N N . CYS A 1 107 ? 14.609 0.469 -1.683 1.00 87.88 107 CYS A N 1
ATOM 820 C CA . CYS A 1 107 ? 13.969 -0.651 -0.994 1.00 87.88 107 CYS A CA 1
ATOM 821 C C . CYS A 1 107 ? 13.521 -0.266 0.420 1.00 87.88 107 CYS A C 1
ATOM 823 O O . CYS A 1 107 ? 12.384 -0.539 0.798 1.00 87.88 107 CYS A O 1
ATOM 825 N N . LEU A 1 108 ? 14.373 0.428 1.183 1.00 91.06 108 LEU A N 1
ATOM 826 C CA . LEU A 1 108 ? 14.022 0.921 2.517 1.00 91.06 108 LEU A CA 1
ATOM 827 C C . LEU A 1 108 ? 12.855 1.915 2.469 1.00 91.06 108 LEU A C 1
ATOM 829 O O . LEU A 1 108 ? 11.926 1.781 3.260 1.00 91.06 108 LEU A O 1
ATOM 833 N N . MET A 1 109 ? 12.851 2.868 1.527 1.00 89.94 109 MET A N 1
ATOM 834 C CA . MET A 1 109 ? 11.740 3.816 1.372 1.00 89.94 109 MET A CA 1
ATOM 835 C C . MET A 1 109 ? 10.422 3.102 1.067 1.00 89.94 109 MET A C 1
ATOM 837 O O . MET A 1 109 ? 9.407 3.435 1.672 1.00 89.94 109 MET A O 1
ATOM 841 N N . VAL A 1 110 ? 10.420 2.106 0.176 1.00 87.69 110 VAL A N 1
ATOM 842 C CA . VAL A 1 110 ? 9.212 1.319 -0.122 1.00 87.69 110 VAL A CA 1
ATOM 843 C C . VAL A 1 110 ? 8.762 0.520 1.104 1.00 87.69 110 VAL A C 1
ATOM 845 O O . VAL A 1 110 ? 7.578 0.546 1.436 1.00 87.69 110 VAL A O 1
ATOM 848 N N . MET A 1 111 ? 9.686 -0.123 1.827 1.00 89.12 111 MET A N 1
ATOM 849 C CA . MET A 1 111 ? 9.352 -0.843 3.062 1.00 89.12 111 MET A CA 1
ATOM 850 C C . MET A 1 111 ? 8.751 0.079 4.130 1.00 89.12 111 MET A C 1
ATOM 852 O O . MET A 1 111 ? 7.784 -0.307 4.783 1.00 89.12 111 MET A O 1
ATOM 856 N N . MET A 1 112 ? 9.244 1.315 4.274 1.00 88.25 112 MET A N 1
ATOM 857 C CA . MET A 1 112 ? 8.650 2.289 5.199 1.00 88.25 112 MET A CA 1
ATOM 858 C C . MET A 1 112 ? 7.168 2.537 4.897 1.00 88.25 112 MET A C 1
ATOM 860 O O . MET A 1 112 ? 6.359 2.566 5.821 1.00 88.25 112 MET A O 1
ATOM 864 N N . TRP A 1 113 ? 6.785 2.656 3.622 1.00 84.50 113 TRP A N 1
ATOM 865 C CA . TRP A 1 113 ? 5.382 2.842 3.234 1.00 84.50 113 TRP A CA 1
ATOM 866 C C . TRP A 1 113 ? 4.491 1.646 3.583 1.00 84.50 113 TRP A C 1
ATOM 868 O O . TRP A 1 113 ? 3.324 1.844 3.915 1.00 84.50 113 TRP A O 1
ATOM 878 N N . VAL A 1 114 ? 5.028 0.424 3.544 1.00 85.06 114 VAL A N 1
ATOM 879 C CA . VAL A 1 114 ? 4.296 -0.786 3.951 1.00 85.06 114 VAL A CA 1
ATOM 880 C C . VAL A 1 114 ? 4.025 -0.773 5.460 1.00 85.06 114 VAL A C 1
ATOM 882 O O . VAL A 1 114 ? 2.917 -1.096 5.889 1.00 85.06 114 VAL A O 1
ATOM 885 N N . PHE A 1 115 ? 4.990 -0.324 6.270 1.00 84.00 115 PHE A N 1
ATOM 886 C CA . PHE A 1 115 ? 4.850 -0.302 7.729 1.00 84.00 115 PHE A CA 1
ATOM 887 C C . PHE A 1 115 ? 3.919 0.788 8.269 1.00 84.00 115 PHE A C 1
ATOM 889 O O . PHE A 1 115 ? 3.355 0.593 9.339 1.00 84.00 115 PHE A O 1
ATOM 896 N N . VAL A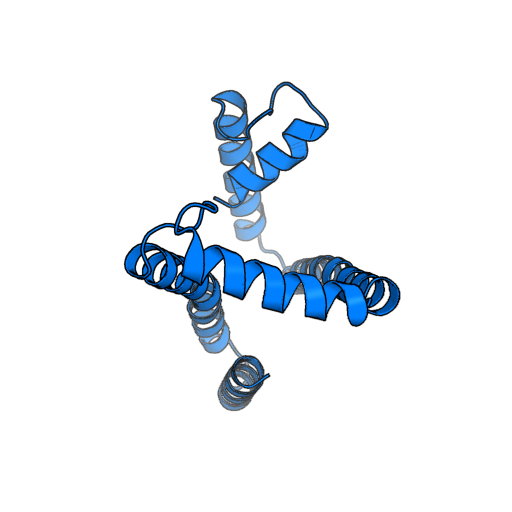 1 116 ? 3.661 1.881 7.540 1.00 85.69 116 VAL A N 1
ATOM 897 C CA . VAL A 1 116 ? 2.704 2.928 7.972 1.00 85.69 116 VAL A CA 1
ATOM 898 C C . VAL A 1 116 ? 1.319 2.349 8.322 1.00 85.69 116 VAL A C 1
ATOM 900 O O . VAL A 1 116 ? 0.624 2.862 9.199 1.00 85.69 116 VAL A O 1
ATOM 903 N N . GLY A 1 117 ? 0.915 1.240 7.691 1.00 78.69 117 GLY A N 1
ATOM 904 C CA . GLY A 1 117 ? -0.346 0.563 8.003 1.00 78.69 117 GLY A CA 1
ATOM 905 C C . GLY A 1 117 ? -0.423 -0.030 9.419 1.00 78.69 117 GLY A C 1
ATOM 906 O O . GLY A 1 117 ? -1.516 -0.093 9.989 1.00 78.69 117 GLY A O 1
ATOM 907 N N . ILE A 1 118 ? 0.710 -0.427 10.012 1.00 81.31 118 ILE A N 1
ATOM 908 C CA . ILE A 1 118 ? 0.742 -1.088 11.327 1.00 81.31 118 ILE A CA 1
ATOM 909 C C . ILE A 1 118 ? 0.385 -0.121 12.460 1.00 81.31 118 ILE A C 1
ATOM 911 O O . ILE A 1 118 ? -0.312 -0.491 13.407 1.00 81.31 118 ILE A O 1
ATOM 915 N N . GLU A 1 119 ? 0.786 1.146 12.331 1.00 80.00 119 GLU A N 1
ATOM 916 C CA . GLU A 1 119 ? 0.483 2.193 13.306 1.00 80.00 119 GLU A CA 1
ATOM 917 C C . GLU A 1 119 ? -1.030 2.434 13.376 1.00 80.00 119 GLU A C 1
ATOM 919 O O . GLU A 1 119 ? -1.611 2.437 14.464 1.00 80.00 119 GLU A O 1
ATOM 924 N N . GLY A 1 120 ? -1.697 2.513 12.219 1.00 76.44 120 GLY A N 1
ATOM 925 C CA . GLY A 1 120 ? -3.155 2.643 12.136 1.00 76.44 120 GLY A CA 1
ATOM 926 C C . GLY A 1 120 ? -3.904 1.448 12.740 1.00 76.44 120 GLY A C 1
ATOM 927 O O . GLY A 1 120 ? -4.890 1.630 13.459 1.00 76.44 120 GLY A O 1
ATOM 928 N N . ALA A 1 121 ? -3.407 0.227 12.517 1.00 78.94 121 ALA A N 1
ATOM 929 C CA . ALA A 1 121 ? -3.977 -0.983 13.109 1.00 78.94 121 ALA A CA 1
ATOM 930 C C . ALA A 1 121 ? -3.844 -1.001 14.644 1.00 78.94 121 ALA A C 1
ATOM 932 O O . ALA A 1 121 ? -4.786 -1.384 15.339 1.00 78.94 121 ALA A O 1
ATOM 933 N N . SER A 1 122 ? -2.721 -0.520 15.192 1.00 79.62 122 SER A N 1
ATOM 934 C CA . SER A 1 122 ? -2.488 -0.475 16.643 1.00 79.62 122 SER A CA 1
ATOM 935 C C . SER A 1 122 ? -3.458 0.461 17.386 1.00 79.62 122 SER A C 1
ATOM 937 O O . SER A 1 122 ? -3.925 0.148 18.486 1.00 79.62 122 SER A O 1
ATOM 939 N N . VAL A 1 123 ? -3.852 1.578 16.761 1.00 80.56 123 VAL A N 1
ATOM 940 C CA . VAL A 1 123 ? -4.845 2.514 17.315 1.00 80.56 123 VAL A CA 1
ATOM 941 C C . VAL A 1 123 ? -6.240 1.881 17.349 1.00 80.56 123 VAL A C 1
ATOM 943 O O . VAL A 1 123 ? -6.973 2.044 18.326 1.00 80.56 123 VAL A O 1
ATOM 946 N N . LEU A 1 124 ? -6.600 1.105 16.324 1.00 75.38 124 LEU A N 1
ATOM 947 C CA . LEU A 1 124 ? -7.868 0.367 16.268 1.00 75.38 124 LEU A CA 1
ATOM 948 C C . LEU A 1 124 ? -7.888 -0.823 17.237 1.00 75.38 124 LEU A C 1
ATOM 950 O O . LEU A 1 124 ? -8.908 -1.066 17.883 1.00 75.38 124 LEU A O 1
ATOM 954 N N . ALA A 1 125 ? -6.752 -1.501 17.429 1.00 75.81 125 ALA A N 1
ATOM 955 C CA . ALA A 1 125 ? -6.599 -2.563 18.423 1.00 75.81 125 ALA A CA 1
ATOM 956 C C . ALA A 1 125 ? -6.883 -2.068 19.855 1.00 75.81 125 ALA A C 1
ATOM 958 O O . ALA A 1 125 ? -7.350 -2.842 20.695 1.00 75.81 125 ALA A O 1
ATOM 959 N N . ASN A 1 126 ? -6.693 -0.768 20.132 1.00 73.75 126 ASN A N 1
ATOM 960 C CA . ASN A 1 126 ? -7.065 -0.177 21.418 1.00 73.75 126 ASN A CA 1
ATOM 961 C C . ASN A 1 126 ? -8.577 -0.144 21.691 1.00 73.75 126 ASN A C 1
ATOM 963 O O . ASN A 1 126 ? -8.987 -0.124 22.853 1.00 73.75 126 ASN A O 1
ATOM 967 N N . ARG A 1 127 ? -9.401 -0.180 20.641 1.00 73.00 127 ARG A N 1
ATOM 968 C CA . ARG A 1 127 ? -10.870 -0.168 20.713 1.00 73.00 127 ARG A CA 1
ATOM 969 C C . ARG A 1 127 ? -11.492 -1.562 20.561 1.00 73.00 127 ARG A C 1
ATOM 971 O O . ARG A 1 127 ? -12.713 -1.681 20.516 1.00 73.00 127 ARG A O 1
ATOM 978 N N . ALA A 1 128 ? -10.677 -2.615 20.472 1.00 78.44 128 ALA A N 1
ATOM 979 C CA . ALA A 1 128 ? -11.155 -3.981 20.290 1.00 78.44 128 ALA A CA 1
ATOM 980 C C . ALA A 1 128 ? -11.864 -4.526 21.543 1.00 78.44 128 ALA A C 1
ATOM 982 O O . ALA A 1 128 ? -11.420 -4.307 22.671 1.00 78.44 128 ALA A O 1
ATOM 983 N N . LYS A 1 129 ? -12.929 -5.315 21.331 1.00 75.75 129 LYS A N 1
ATOM 984 C CA . LYS A 1 129 ? -13.724 -5.959 22.396 1.00 75.75 129 LYS A CA 1
ATOM 985 C C . LYS A 1 129 ? -12.891 -6.909 23.269 1.00 75.75 129 LYS A C 1
ATOM 987 O O . LYS A 1 129 ? -13.153 -7.025 24.462 1.00 75.75 129 LYS A O 1
ATOM 992 N N . LYS A 1 130 ? -11.874 -7.562 22.690 1.00 85.50 130 LYS A N 1
ATOM 993 C CA . LYS A 1 130 ? -10.859 -8.346 23.408 1.00 85.50 130 LYS A CA 1
ATOM 994 C C . LYS A 1 130 ? -9.466 -8.014 22.885 1.00 85.50 130 LYS A C 1
ATOM 996 O O . LYS A 1 130 ? -9.197 -8.132 21.692 1.00 85.50 130 LYS A O 1
ATOM 1001 N N . ARG A 1 131 ? -8.553 -7.659 23.792 1.00 78.44 131 ARG A N 1
ATOM 1002 C CA . ARG A 1 131 ? -7.158 -7.336 23.444 1.00 78.44 131 ARG A CA 1
ATOM 1003 C C . ARG A 1 131 ? -6.379 -8.545 22.915 1.00 78.44 131 ARG A C 1
ATOM 1005 O O . ARG A 1 131 ? -5.584 -8.381 21.998 1.00 78.44 131 ARG A O 1
ATOM 1012 N N . SER A 1 132 ? -6.658 -9.741 23.439 1.00 82.75 132 SER A N 1
ATOM 1013 C CA . SER A 1 132 ? -6.002 -10.987 23.011 1.00 82.75 132 SER A CA 1
ATOM 1014 C C . SER A 1 132 ? -6.298 -11.337 21.545 1.00 82.75 132 SER A C 1
ATOM 1016 O O . SER A 1 132 ? -5.371 -11.660 20.808 1.00 82.75 132 SER A O 1
ATOM 1018 N N . GLU A 1 133 ? -7.547 -11.178 21.090 1.00 84.25 133 GLU A N 1
ATOM 1019 C CA . GLU A 1 133 ? -7.935 -11.437 19.692 1.00 84.25 133 GL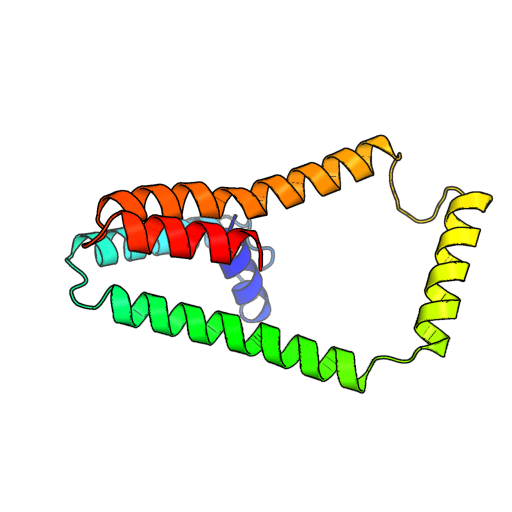U A CA 1
ATOM 1020 C C . GLU A 1 133 ? -7.276 -10.431 18.731 1.00 84.25 133 GLU A C 1
ATOM 1022 O O . GLU A 1 133 ? -6.764 -10.816 17.682 1.00 84.25 133 GLU A O 1
ATOM 1027 N N . ALA A 1 134 ? -7.203 -9.151 19.113 1.00 81.44 134 ALA A N 1
ATOM 1028 C CA . ALA A 1 134 ? -6.547 -8.117 18.308 1.00 81.44 134 ALA A CA 1
ATOM 1029 C C . ALA A 1 134 ? -5.023 -8.318 18.198 1.00 81.44 134 ALA A C 1
ATOM 1031 O O . ALA A 1 134 ? -4.439 -8.078 17.138 1.00 81.44 134 ALA A O 1
ATOM 1032 N N . GLN A 1 135 ? -4.378 -8.788 19.272 1.00 78.50 135 GLN A N 1
ATOM 1033 C CA . GLN A 1 135 ? -2.949 -9.115 19.270 1.00 78.50 135 GLN A CA 1
ATOM 1034 C C . GLN A 1 135 ? -2.651 -10.347 18.410 1.00 78.50 135 GLN A C 1
ATOM 1036 O O . GLN A 1 135 ? -1.736 -10.300 17.592 1.00 78.50 135 GLN A O 1
ATOM 1041 N N . GLN A 1 136 ? -3.440 -11.420 18.537 1.00 83.56 136 GLN A N 1
ATOM 1042 C CA . GLN A 1 136 ? -3.276 -12.617 17.707 1.00 83.56 136 GLN A CA 1
ATOM 1043 C C . GLN A 1 136 ? -3.486 -12.315 16.220 1.00 83.56 136 GLN A C 1
ATOM 1045 O O . GLN A 1 136 ? -2.663 -12.716 15.402 1.00 83.56 136 GLN A O 1
ATOM 1050 N N . ALA A 1 137 ? -4.527 -11.551 15.872 1.00 84.31 137 ALA A N 1
ATOM 1051 C CA . ALA A 1 137 ? -4.775 -11.142 14.490 1.00 84.31 137 ALA A CA 1
ATOM 1052 C C . ALA A 1 137 ? -3.614 -10.317 13.909 1.00 84.31 137 ALA A C 1
ATOM 1054 O O . ALA A 1 137 ? -3.223 -10.533 12.766 1.00 84.31 137 ALA A O 1
ATOM 1055 N N . SER A 1 138 ? -3.023 -9.418 14.706 1.00 82.62 138 SER A N 1
ATOM 1056 C CA . SER A 1 138 ? -1.865 -8.617 14.282 1.00 82.62 138 SER A CA 1
ATOM 1057 C C . SER A 1 138 ? -0.615 -9.470 14.037 1.00 82.62 138 SER A C 1
ATOM 1059 O O . SER A 1 138 ? 0.093 -9.238 13.065 1.00 82.62 138 SER A O 1
ATOM 1061 N N . ILE A 1 139 ? -0.346 -10.465 14.890 1.00 83.69 139 ILE A N 1
ATOM 1062 C CA . ILE A 1 139 ? 0.815 -11.359 14.738 1.00 83.69 139 ILE A CA 1
ATOM 1063 C C . ILE A 1 139 ? 0.648 -12.257 13.510 1.00 83.69 139 ILE A C 1
ATOM 1065 O O . ILE A 1 139 ? 1.578 -12.393 12.721 1.00 83.69 139 ILE A O 1
ATOM 1069 N N . ILE A 1 140 ? -0.543 -12.833 13.327 1.00 85.44 140 ILE A N 1
ATOM 1070 C CA . ILE A 1 140 ? -0.857 -13.658 12.155 1.00 85.44 140 ILE A CA 1
ATOM 1071 C C . ILE A 1 140 ? -0.739 -12.821 10.877 1.00 85.44 140 ILE A C 1
ATOM 1073 O O . ILE A 1 140 ? -0.115 -13.266 9.923 1.00 85.44 140 ILE A O 1
ATOM 1077 N N . GLY A 1 141 ? -1.262 -11.592 10.879 1.00 80.88 141 GLY A N 1
ATOM 1078 C CA . GLY A 1 141 ? -1.179 -10.689 9.731 1.00 80.88 141 GLY A CA 1
ATOM 1079 C C . GLY A 1 141 ? 0.222 -10.150 9.420 1.00 80.88 141 GLY A C 1
ATOM 1080 O O . GLY A 1 141 ? 0.406 -9.600 8.344 1.00 80.88 141 GLY A O 1
ATOM 1081 N N . LEU A 1 142 ? 1.189 -10.263 10.338 1.00 81.44 142 LEU A N 1
ATOM 1082 C CA . LEU A 1 142 ? 2.594 -9.916 10.084 1.00 81.44 142 LEU A CA 1
ATOM 1083 C C . LEU A 1 142 ? 3.406 -11.122 9.584 1.00 81.44 142 LEU A C 1
ATOM 1085 O O . LEU A 1 142 ? 4.382 -10.946 8.860 1.00 81.44 142 LEU A O 1
ATOM 1089 N N . LEU A 1 143 ? 3.045 -12.332 10.023 1.00 80.00 143 LEU A N 1
ATOM 1090 C CA . LEU A 1 143 ? 3.717 -13.578 9.642 1.00 80.00 143 LEU A CA 1
ATOM 1091 C C . LEU A 1 143 ? 3.266 -14.116 8.277 1.00 80.00 143 LEU A C 1
ATOM 1093 O O . LEU A 1 143 ? 4.064 -14.776 7.611 1.00 80.00 143 LEU A O 1
ATOM 1097 N N . CYS A 1 144 ? 2.005 -13.889 7.905 1.00 64.94 144 CYS A N 1
ATOM 1098 C CA . CYS A 1 144 ? 1.448 -14.211 6.589 1.00 64.94 144 CYS A CA 1
ATOM 1099 C C . CYS A 1 144 ? 1.682 -13.076 5.591 1.00 64.94 144 CYS A C 1
ATOM 1101 O O . CYS A 1 144 ? 1.996 -13.402 4.426 1.00 64.94 144 CYS A O 1
#

Foldseek 3Di:
DVLLVVLCVVCVVPVVSHNSPDPVSVVVSVVVVVVVVVVVVVDPPPPVVVVVVVVVVVVVVVVVVVVCCVVVVDPVVVVCCVVVVVVCCVPPVPDPDDDPVVVVVVVVVVVVVVCVVVVVLVVVCVVDPDNVVSVVVSVVVVVD

Secondary structure (DSSP, 8-state):
-HHHHHHHHHHHH-GGGTTS-SHHHHHHHHHHHHHHHHHHHTT-TTHHHHHHHHHHHHHHHHHHHHHHHHHH--HHHHHHHHHHHHHHHHHHS-SS---HHHHHHHHHHHHHHHHHHHHHHHHHHTT-S-HHHHHHHHHHHHH-